Protein AF-A0A3R9L9Z8-F1 (afdb_monomer)

Structure (mmCIF, N/CA/C/O backbone):
data_AF-A0A3R9L9Z8-F1
#
_entry.id   AF-A0A3R9L9Z8-F1
#
loop_
_atom_site.group_PDB
_atom_site.id
_atom_site.type_symbol
_atom_site.label_atom_id
_atom_site.label_alt_id
_atom_site.label_comp_id
_atom_site.label_asym_id
_atom_site.label_entity_id
_atom_site.label_seq_id
_atom_site.pdbx_PDB_ins_code
_atom_site.Cartn_x
_atom_site.Cartn_y
_atom_site.Cartn_z
_atom_site.occupancy
_atom_site.B_iso_or_equiv
_atom_site.auth_seq_id
_atom_site.auth_comp_id
_atom_site.auth_asym_id
_atom_site.auth_atom_id
_atom_site.pdbx_PDB_model_num
ATOM 1 N N . MET A 1 1 ? -12.314 1.946 16.889 1.00 75.69 1 MET A N 1
ATOM 2 C CA . MET A 1 1 ? -13.058 2.207 15.637 1.00 75.69 1 MET A CA 1
ATOM 3 C C . MET A 1 1 ? -12.074 1.939 14.512 1.00 75.69 1 MET A C 1
ATOM 5 O O . MET A 1 1 ? -10.891 1.930 14.813 1.00 75.69 1 MET A O 1
ATOM 9 N N . ALA A 1 2 ? -12.524 1.612 13.303 1.00 88.31 2 ALA A N 1
ATOM 10 C CA . ALA A 1 2 ? -11.587 1.483 12.188 1.00 88.31 2 ALA A CA 1
ATOM 11 C C . ALA A 1 2 ? -11.172 2.887 11.744 1.00 88.31 2 ALA A C 1
ATOM 13 O O . ALA A 1 2 ? -12.050 3.711 11.473 1.00 88.31 2 ALA A O 1
ATOM 14 N N . ASP A 1 3 ? -9.870 3.130 11.679 1.00 94.44 3 ASP A N 1
ATOM 15 C CA . ASP A 1 3 ? 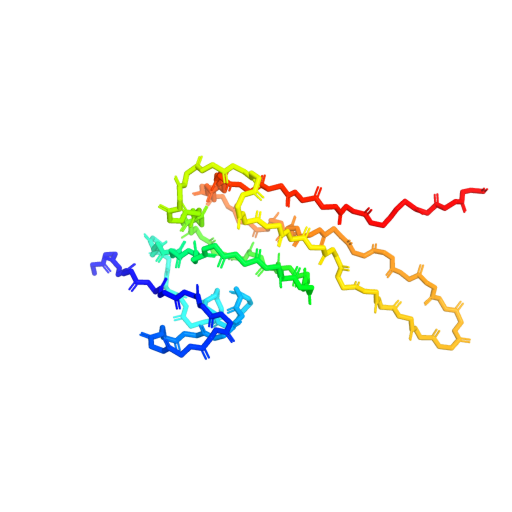-9.307 4.408 11.266 1.00 94.44 3 ASP A CA 1
ATOM 16 C C . ASP A 1 3 ? -8.777 4.329 9.829 1.00 94.44 3 ASP A C 1
ATOM 18 O O . ASP A 1 3 ? -8.599 3.253 9.248 1.00 94.44 3 ASP A O 1
ATOM 22 N N . THR A 1 4 ? -8.583 5.498 9.217 1.00 96.06 4 THR A N 1
ATOM 23 C CA . THR A 1 4 ? -8.005 5.610 7.873 1.00 96.06 4 THR A CA 1
ATOM 24 C C . THR A 1 4 ? -6.617 6.218 7.964 1.00 96.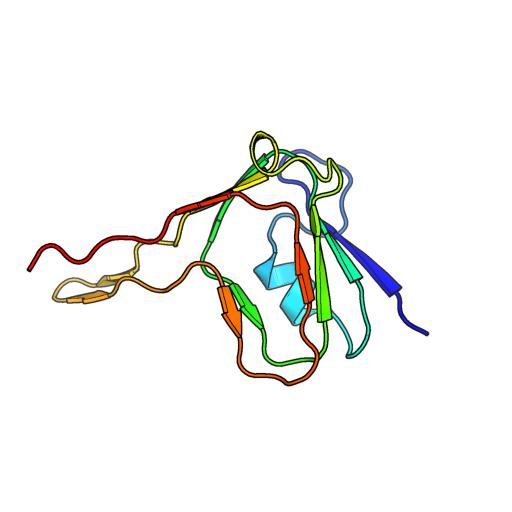06 4 THR A C 1
ATOM 26 O O . THR A 1 4 ? -6.472 7.340 8.436 1.00 96.06 4 THR A O 1
ATOM 29 N N . LEU A 1 5 ? -5.622 5.481 7.478 1.00 95.81 5 LEU A N 1
ATOM 30 C CA . LEU A 1 5 ? -4.223 5.889 7.395 1.00 95.81 5 LEU A CA 1
ATOM 31 C C . LEU A 1 5 ? -3.901 6.184 5.933 1.00 95.81 5 LEU A C 1
ATOM 33 O O . LEU A 1 5 ? -4.183 5.373 5.050 1.00 95.81 5 LEU A O 1
ATOM 37 N N . THR A 1 6 ? -3.320 7.342 5.660 1.00 95.94 6 THR A N 1
ATOM 38 C CA . THR A 1 6 ? -3.031 7.790 4.296 1.00 95.94 6 THR A CA 1
ATOM 39 C C . THR A 1 6 ? -1.569 7.572 3.918 1.00 95.94 6 THR A C 1
ATOM 41 O O . THR A 1 6 ? -0.668 7.757 4.738 1.00 95.94 6 THR A O 1
ATOM 44 N N . VAL A 1 7 ? -1.325 7.191 2.659 1.00 95.31 7 VAL A N 1
ATOM 45 C CA . VAL A 1 7 ? 0.024 6.990 2.103 1.00 95.31 7 VAL A CA 1
ATOM 46 C C . VAL A 1 7 ? 0.213 7.846 0.852 1.00 95.31 7 VAL A C 1
ATOM 48 O O . VAL A 1 7 ? -0.516 7.667 -0.120 1.00 95.31 7 VAL A O 1
ATOM 51 N N . ASP A 1 8 ? 1.205 8.738 0.849 1.00 92.00 8 ASP A N 1
ATOM 52 C CA . ASP A 1 8 ? 1.567 9.599 -0.292 1.00 92.00 8 ASP A CA 1
ATOM 53 C C . ASP A 1 8 ? 3.088 9.846 -0.311 1.00 92.00 8 ASP A C 1
ATOM 55 O O . ASP A 1 8 ? 3.699 10.148 0.717 1.00 92.00 8 ASP A O 1
ATOM 59 N N . GLY A 1 9 ? 3.710 9.715 -1.486 1.00 75.75 9 GLY A N 1
ATOM 60 C CA . GLY A 1 9 ? 5.142 9.952 -1.688 1.00 75.75 9 GLY A CA 1
ATOM 61 C C . GLY A 1 9 ? 5.539 11.432 -1.775 1.00 75.75 9 GLY A C 1
ATOM 62 O O . GLY A 1 9 ? 6.729 11.741 -1.725 1.00 75.75 9 GLY A O 1
ATOM 63 N N . SER A 1 10 ? 4.572 12.347 -1.902 1.00 72.62 10 SER A N 1
ATOM 64 C CA . SER A 1 10 ? 4.804 13.782 -2.076 1.00 72.62 10 SER A CA 1
ATOM 65 C C . SER A 1 10 ? 4.858 14.519 -0.728 1.00 72.62 10 SER A C 1
ATOM 67 O O . SER A 1 10 ? 5.939 14.586 -0.143 1.00 72.62 10 SER A O 1
ATOM 69 N N . GLN A 1 11 ? 3.748 15.051 -0.198 1.00 69.69 11 GLN A N 1
ATOM 70 C CA . GLN A 1 11 ? 3.607 15.626 1.157 1.00 69.69 11 GLN A CA 1
ATOM 71 C C . GLN A 1 11 ? 2.119 15.674 1.571 1.00 69.69 11 GLN A C 1
ATOM 73 O O . GLN A 1 11 ? 1.268 15.951 0.736 1.00 69.69 11 GLN A O 1
ATOM 78 N N . GLY A 1 12 ? 1.805 15.482 2.863 1.00 77.75 12 GLY A N 1
ATOM 79 C CA . GLY A 1 12 ? 0.452 15.693 3.419 1.00 77.75 12 GLY A CA 1
ATOM 80 C C . GLY A 1 12 ? -0.326 14.435 3.828 1.00 77.75 12 GLY A C 1
ATOM 81 O O . GLY A 1 12 ? -1.428 14.565 4.354 1.00 77.75 12 GLY A O 1
ATOM 82 N N . ALA A 1 13 ? 0.244 13.248 3.622 1.00 86.69 13 ALA A N 1
ATOM 83 C CA . ALA A 1 13 ? -0.278 11.989 4.148 1.00 86.69 13 ALA A CA 1
ATOM 84 C C . ALA A 1 13 ? 0.373 11.602 5.487 1.00 86.69 13 ALA A C 1
ATOM 86 O O . ALA A 1 13 ? 1.436 12.121 5.842 1.00 86.69 13 ALA A O 1
ATOM 87 N N . ASP A 1 14 ? -0.248 10.658 6.194 1.00 91.12 14 ASP A N 1
ATOM 88 C CA . ASP A 1 14 ? 0.238 10.131 7.476 1.00 91.12 14 ASP A CA 1
ATOM 89 C C . ASP A 1 14 ? 1.572 9.388 7.312 1.00 91.12 14 ASP A C 1
ATOM 91 O O . ASP A 1 14 ? 2.453 9.471 8.170 1.00 91.12 14 ASP A O 1
ATOM 95 N N . TYR A 1 15 ? 1.745 8.694 6.181 1.00 94.00 15 TYR A N 1
ATOM 96 C CA . TYR A 1 15 ? 2.935 7.906 5.871 1.00 94.00 15 TYR A CA 1
ATOM 97 C C . TYR A 1 15 ? 3.415 8.118 4.437 1.00 94.00 15 TYR A C 1
ATOM 99 O O . TYR A 1 15 ? 2.655 8.465 3.534 1.00 94.00 15 TYR A O 1
ATOM 107 N N . ARG A 1 16 ? 4.706 7.846 4.220 1.00 92.19 16 ARG A N 1
ATOM 108 C CA . ARG A 1 16 ? 5.319 7.840 2.882 1.00 92.19 16 ARG A CA 1
ATOM 109 C C . ARG A 1 16 ? 5.430 6.447 2.265 1.00 92.19 16 ARG A C 1
ATOM 111 O O . ARG A 1 16 ? 5.728 6.347 1.081 1.00 92.19 16 ARG A O 1
ATOM 118 N N . SER A 1 17 ? 5.210 5.390 3.049 1.00 92.69 17 SER A N 1
ATOM 119 C CA . SER A 1 17 ? 5.252 4.004 2.577 1.00 92.69 17 SER A CA 1
ATOM 120 C C . SER A 1 17 ? 4.074 3.189 3.100 1.00 92.69 17 SER A C 1
ATOM 122 O O . SER A 1 17 ? 3.591 3.413 4.217 1.00 92.69 17 SER A O 1
ATOM 124 N N . MET A 1 18 ? 3.623 2.220 2.303 1.00 94.56 18 MET A N 1
ATOM 125 C CA . MET A 1 18 ? 2.556 1.304 2.698 1.00 94.56 18 MET A CA 1
ATOM 126 C C . MET A 1 18 ? 2.992 0.441 3.876 1.00 94.56 18 MET A C 1
ATOM 128 O O . MET A 1 18 ? 2.208 0.257 4.806 1.00 94.56 18 MET A O 1
ATOM 132 N N . GLN A 1 19 ? 4.251 -0.011 3.915 1.00 95.25 19 GLN A N 1
ATOM 133 C CA . GLN A 1 19 ? 4.730 -0.804 5.051 1.00 95.25 19 GLN A CA 1
ATOM 134 C C . GLN A 1 19 ? 4.669 -0.028 6.377 1.00 95.25 19 GLN A C 1
ATOM 136 O O . GLN A 1 19 ? 4.325 -0.598 7.414 1.00 95.25 19 GLN A O 1
ATOM 141 N N . GLN A 1 20 ? 4.973 1.276 6.377 1.00 94.88 20 GLN A N 1
ATOM 142 C CA . GLN A 1 20 ? 4.858 2.096 7.587 1.00 94.88 20 GLN A CA 1
ATOM 143 C C . GLN A 1 20 ? 3.404 2.223 8.045 1.00 94.88 20 GLN A C 1
ATOM 145 O O . GLN A 1 20 ? 3.141 2.096 9.244 1.00 94.88 20 GLN A O 1
ATOM 150 N N . ALA A 1 21 ? 2.471 2.413 7.110 1.00 95.94 21 ALA A N 1
ATOM 151 C CA . ALA A 1 21 ? 1.048 2.437 7.424 1.00 95.94 21 ALA A CA 1
ATOM 152 C C . ALA A 1 21 ? 0.581 1.089 7.998 1.00 95.94 21 ALA A C 1
ATOM 154 O O . ALA A 1 21 ? -0.041 1.071 9.054 1.00 95.94 21 ALA A O 1
ATOM 155 N N . VAL A 1 22 ? 0.964 -0.045 7.397 1.00 96.62 22 VAL A N 1
ATOM 156 C CA . VAL A 1 22 ? 0.636 -1.397 7.901 1.00 96.62 22 VAL A CA 1
ATOM 157 C C . VAL A 1 22 ? 1.182 -1.641 9.312 1.00 96.62 22 VAL A C 1
ATOM 159 O O . VAL A 1 22 ? 0.499 -2.213 10.170 1.00 96.62 22 VAL A O 1
ATOM 162 N N . ASN A 1 23 ? 2.407 -1.189 9.584 1.00 96.44 23 ASN A N 1
ATOM 163 C CA . ASN A 1 23 ? 3.029 -1.360 10.895 1.00 96.44 23 ASN A CA 1
ATOM 164 C C . ASN A 1 23 ? 2.255 -0.617 11.993 1.00 96.44 23 ASN A C 1
ATOM 166 O O . ASN A 1 23 ? 2.036 -1.186 13.065 1.00 96.44 23 ASN A O 1
ATOM 170 N N . ASN A 1 24 ? 1.816 0.613 11.708 1.00 96.19 24 ASN A N 1
ATOM 171 C CA . ASN A 1 24 ? 1.071 1.455 12.648 1.00 96.19 24 ASN A CA 1
ATOM 172 C C . ASN A 1 24 ? -0.430 1.145 12.697 1.00 96.19 24 ASN A C 1
ATOM 174 O O . ASN A 1 24 ? -1.080 1.469 13.687 1.00 96.19 24 ASN A O 1
ATOM 178 N N . ALA A 1 25 ? -0.969 0.495 11.667 1.00 96.38 25 ALA A N 1
ATOM 179 C CA . ALA A 1 25 ? -2.369 0.119 11.608 1.00 96.38 25 ALA A CA 1
ATOM 180 C C . ALA A 1 25 ? -2.757 -0.888 12.694 1.00 96.38 25 ALA A C 1
ATOM 182 O O . ALA A 1 25 ? -2.010 -1.811 13.056 1.00 96.38 25 ALA A O 1
ATOM 183 N N . THR A 1 26 ? -3.987 -0.739 13.157 1.00 96.00 26 THR A N 1
ATOM 184 C CA . THR A 1 26 ? -4.708 -1.690 13.988 1.00 96.00 26 THR A CA 1
ATOM 185 C C . THR A 1 26 ? -5.635 -2.557 13.134 1.00 96.00 26 THR A C 1
ATOM 187 O O . THR A 1 26 ? -5.936 -2.264 11.979 1.00 96.00 26 THR A O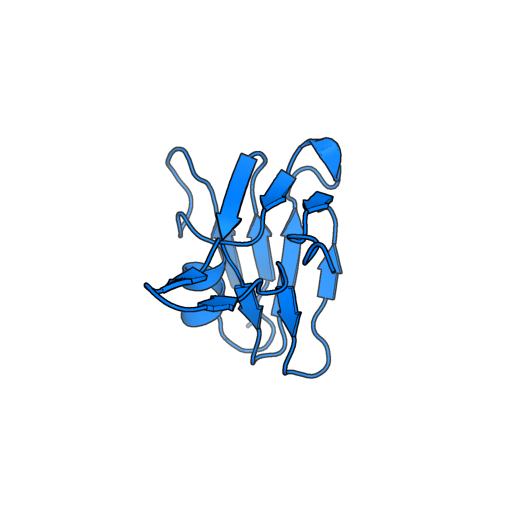 1
ATOM 190 N N . SER A 1 27 ? -6.044 -3.704 13.677 1.00 95.88 27 SER A N 1
ATOM 191 C CA . SER A 1 27 ? -6.904 -4.645 12.953 1.00 95.88 27 SER A CA 1
ATOM 192 C C . SER A 1 27 ? -8.259 -4.006 12.628 1.00 95.88 27 SER A C 1
ATOM 194 O O . SER A 1 27 ? -8.969 -3.562 13.528 1.00 95.88 27 SER A O 1
ATOM 196 N N . GLY A 1 28 ? -8.630 -4.011 11.350 1.00 95.44 28 GLY A N 1
ATOM 197 C CA . GLY A 1 28 ? -9.830 -3.373 10.813 1.00 95.44 28 GLY A CA 1
ATOM 198 C C . GLY A 1 28 ? -9.578 -2.038 10.111 1.00 95.44 28 GLY A C 1
ATOM 199 O O . GLY A 1 28 ? -10.491 -1.562 9.439 1.00 95.44 28 GLY A O 1
ATOM 200 N N . ASP A 1 29 ? -8.377 -1.465 10.218 1.00 97.94 29 ASP A N 1
ATOM 201 C CA . ASP A 1 29 ? -8.065 -0.167 9.619 1.00 97.94 29 ASP A CA 1
ATOM 202 C C . ASP A 1 29 ? -8.001 -0.210 8.091 1.00 97.94 29 ASP A C 1
ATOM 204 O O . ASP A 1 29 ? -7.794 -1.253 7.454 1.00 97.94 29 ASP A O 1
ATOM 208 N N . THR A 1 30 ? -8.172 0.976 7.509 1.00 97.56 30 THR A N 1
ATOM 209 C CA . THR A 1 30 ? -8.050 1.211 6.074 1.00 97.56 30 THR A CA 1
ATOM 210 C C . THR A 1 30 ? -6.782 1.995 5.768 1.00 97.56 30 THR A C 1
ATOM 212 O O . THR A 1 30 ? -6.562 3.076 6.303 1.00 97.56 30 THR A O 1
ATOM 215 N N . ILE A 1 31 ? -5.965 1.478 4.859 1.00 97.44 31 ILE A N 1
ATOM 216 C CA . I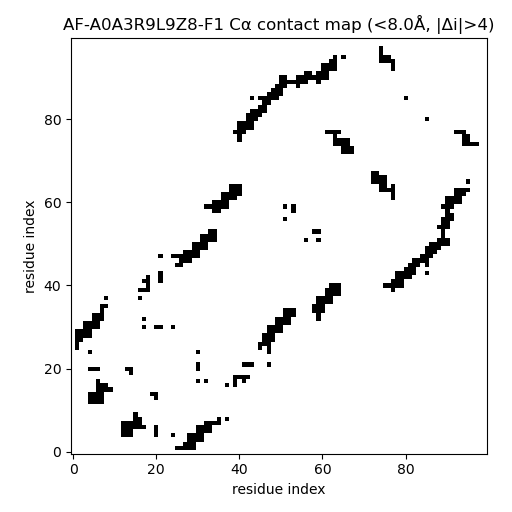LE A 1 31 ? -4.815 2.163 4.283 1.00 97.44 31 ILE A CA 1
ATOM 217 C C . ILE A 1 31 ? -5.240 2.713 2.924 1.00 97.44 31 ILE A C 1
ATOM 219 O O . ILE A 1 31 ? -5.492 1.955 1.985 1.00 97.44 31 ILE A O 1
ATOM 223 N N . LEU A 1 32 ? -5.334 4.037 2.832 1.00 96.88 32 LEU A N 1
ATOM 224 C CA . LEU A 1 32 ? -5.698 4.760 1.619 1.00 96.88 32 LEU A CA 1
ATOM 225 C C . LEU A 1 32 ? -4.434 5.275 0.922 1.00 96.88 32 LEU A C 1
ATOM 227 O O . LEU A 1 32 ? -3.791 6.219 1.388 1.00 96.88 32 LEU A O 1
ATOM 231 N N . VAL A 1 33 ? -4.094 4.667 -0.210 1.00 96.06 33 VAL A N 1
ATOM 232 C CA . VAL A 1 33 ? -2.856 4.940 -0.949 1.00 96.06 33 VAL A CA 1
ATOM 233 C C . VAL A 1 33 ? -3.132 5.903 -2.095 1.00 96.06 33 VAL A C 1
ATOM 235 O O . VAL A 1 33 ? -3.993 5.654 -2.935 1.00 96.06 33 VAL A O 1
ATOM 238 N N . TYR A 1 34 ? -2.426 7.025 -2.133 1.00 95.12 34 TYR A N 1
ATOM 239 C CA . TYR A 1 34 ? -2.575 8.012 -3.196 1.00 95.12 34 TYR A CA 1
ATOM 240 C C . TYR A 1 34 ? -1.916 7.530 -4.501 1.00 95.12 34 TYR A C 1
ATOM 242 O O . TYR A 1 34 ? -1.084 6.622 -4.487 1.00 95.12 34 TYR A O 1
ATOM 250 N N . PRO A 1 35 ? -2.301 8.101 -5.657 1.00 94.94 35 PRO A N 1
ATOM 251 C CA . PRO A 1 35 ? -1.609 7.859 -6.918 1.00 94.94 35 PRO A CA 1
ATOM 252 C C . PRO A 1 35 ? -0.103 8.083 -6.801 1.00 94.94 35 PRO A C 1
ATOM 254 O O . PRO A 1 35 ? 0.343 9.071 -6.219 1.00 94.94 35 PRO A O 1
ATOM 257 N N . GLY A 1 36 ? 0.679 7.173 -7.366 1.00 92.19 36 GLY A N 1
ATOM 258 C CA . GLY A 1 36 ? 2.124 7.183 -7.214 1.00 92.19 36 GLY A CA 1
ATOM 259 C C . GLY A 1 36 ? 2.780 5.888 -7.669 1.00 92.19 36 GLY A C 1
ATOM 260 O O . GLY A 1 36 ? 2.114 4.906 -7.997 1.00 92.19 36 GLY A O 1
ATOM 261 N N . ASN A 1 37 ? 4.111 5.911 -7.681 1.00 92.44 37 ASN A N 1
ATOM 262 C CA . ASN A 1 37 ? 4.937 4.749 -7.967 1.00 92.44 37 ASN A CA 1
ATOM 263 C C . ASN A 1 37 ? 5.718 4.369 -6.707 1.00 92.44 37 ASN A C 1
ATOM 265 O O . ASN A 1 37 ? 6.582 5.126 -6.260 1.00 92.44 37 ASN A O 1
ATOM 269 N N . TYR A 1 38 ? 5.397 3.213 -6.142 1.00 91.88 38 TYR A N 1
ATOM 270 C CA . TYR A 1 38 ? 5.955 2.724 -4.888 1.00 91.88 38 TYR A CA 1
ATOM 271 C C . TYR A 1 38 ? 6.871 1.539 -5.180 1.00 91.88 38 TYR A C 1
ATOM 273 O O . TYR A 1 38 ? 6.473 0.604 -5.868 1.00 91.88 38 TYR A O 1
ATOM 281 N N . THR A 1 39 ? 8.101 1.566 -4.670 1.00 91.31 39 THR A N 1
ATOM 282 C CA . THR A 1 39 ? 9.029 0.428 -4.750 1.00 91.31 39 THR A CA 1
ATOM 283 C C . THR A 1 39 ? 9.218 -0.127 -3.347 1.00 91.31 39 THR A C 1
ATOM 285 O O . THR A 1 39 ? 10.078 0.339 -2.601 1.00 91.31 39 THR A O 1
ATOM 288 N N . GLU A 1 40 ? 8.369 -1.074 -2.966 1.00 88.62 40 GLU A N 1
ATOM 289 C CA . GLU A 1 40 ? 8.353 -1.682 -1.638 1.00 88.62 40 GLU A CA 1
ATOM 290 C C . GLU A 1 40 ? 7.727 -3.081 -1.682 1.00 88.62 40 GLU A C 1
ATOM 292 O O . GLU A 1 40 ? 6.903 -3.378 -2.546 1.00 88.62 40 GLU A O 1
ATOM 297 N N . SER A 1 41 ? 8.112 -3.925 -0.726 1.00 89.94 41 SER A N 1
ATOM 298 C CA . SER A 1 41 ? 7.443 -5.198 -0.448 1.00 89.94 41 SER A CA 1
ATOM 299 C C . SER A 1 41 ? 6.653 -5.043 0.847 1.00 89.94 41 SER A C 1
ATOM 301 O O . SER A 1 41 ? 7.210 -4.630 1.868 1.00 89.94 41 SER A O 1
ATOM 303 N N . VAL A 1 42 ? 5.347 -5.305 0.787 1.00 92.06 42 VAL A N 1
ATOM 304 C CA . VAL A 1 42 ? 4.403 -4.998 1.866 1.00 92.06 42 VAL A CA 1
ATOM 305 C C . VAL A 1 42 ? 3.962 -6.283 2.564 1.00 92.06 42 VAL A C 1
ATOM 307 O O . VAL A 1 42 ? 3.210 -7.081 2.008 1.00 92.06 42 VAL A O 1
ATOM 310 N N . TYR A 1 43 ? 4.387 -6.459 3.813 1.00 93.94 43 TYR A N 1
ATOM 311 C CA . TYR A 1 43 ? 4.017 -7.569 4.688 1.00 93.94 43 TYR A CA 1
ATOM 312 C C . TYR A 1 43 ? 2.783 -7.227 5.515 1.00 93.94 43 TYR A C 1
ATOM 314 O O . TYR A 1 43 ? 2.820 -6.337 6.368 1.00 93.94 43 TYR A O 1
ATOM 322 N N . ILE A 1 44 ? 1.702 -7.971 5.300 1.00 95.12 44 ILE A N 1
ATOM 323 C CA . ILE A 1 44 ? 0.384 -7.726 5.882 1.00 95.12 44 ILE A CA 1
ATOM 324 C C . ILE A 1 44 ? 0.046 -8.881 6.819 1.00 95.12 44 ILE A C 1
ATOM 326 O O . ILE A 1 44 ? -0.354 -9.959 6.392 1.00 95.12 44 ILE A O 1
ATOM 330 N N . ASN A 1 45 ? 0.198 -8.648 8.119 1.00 95.62 45 ASN A N 1
ATOM 331 C CA . ASN A 1 45 ? 0.004 -9.646 9.176 1.00 95.62 45 ASN A CA 1
ATOM 332 C C . ASN A 1 45 ? -1.209 -9.355 10.077 1.00 95.62 45 ASN A C 1
ATOM 334 O O . ASN A 1 45 ? -1.334 -9.910 11.168 1.00 95.62 45 ASN A O 1
ATOM 338 N N . LYS A 1 46 ? -2.097 -8.458 9.641 1.00 94.88 46 LYS A N 1
ATOM 339 C CA . LYS A 1 46 ? -3.323 -8.061 10.345 1.00 94.88 46 LYS A CA 1
ATOM 340 C C . LYS A 1 46 ? -4.454 -7.928 9.331 1.00 94.88 46 LYS A C 1
ATOM 342 O O . LYS A 1 46 ? -4.202 -7.662 8.159 1.00 94.88 46 LYS A O 1
ATOM 347 N N . LYS A 1 47 ? -5.701 -8.041 9.793 1.00 96.69 47 LYS A N 1
ATOM 348 C CA . LYS A 1 47 ? -6.887 -7.769 8.974 1.00 96.69 47 LYS A CA 1
ATOM 349 C C . LYS A 1 47 ? -6.916 -6.286 8.604 1.00 96.69 47 LYS A C 1
ATOM 351 O O . LYS A 1 47 ? -7.240 -5.463 9.453 1.00 96.69 47 LYS A O 1
ATOM 356 N N . LEU A 1 48 ? -6.581 -5.951 7.364 1.00 97.31 48 LEU A N 1
ATOM 357 C CA . LEU A 1 48 ? -6.512 -4.576 6.868 1.00 97.31 48 LEU A CA 1
ATOM 358 C C . LEU A 1 48 ? -7.220 -4.449 5.523 1.00 97.31 48 LEU A C 1
ATOM 360 O O . LEU A 1 48 ? -7.279 -5.403 4.747 1.00 97.31 48 LEU A O 1
ATOM 364 N N . THR A 1 49 ? -7.720 -3.250 5.241 1.00 97.75 49 THR A N 1
ATOM 365 C CA . THR A 1 49 ? -8.202 -2.871 3.910 1.00 97.75 49 THR A CA 1
ATOM 366 C C . THR A 1 49 ? -7.195 -1.921 3.284 1.00 97.75 49 THR A C 1
ATOM 368 O O . THR A 1 49 ? -6.981 -0.838 3.806 1.00 97.75 49 THR A O 1
ATOM 371 N N . ILE A 1 50 ? -6.562 -2.300 2.181 1.00 96.81 50 ILE A N 1
ATOM 372 C CA . ILE A 1 50 ? -5.567 -1.486 1.478 1.00 96.81 50 ILE A CA 1
ATOM 373 C C . ILE A 1 50 ? -6.136 -1.143 0.109 1.00 96.81 50 ILE A C 1
ATOM 375 O O . ILE A 1 50 ? -6.415 -2.032 -0.697 1.00 96.81 50 ILE A O 1
ATOM 379 N N . ILE A 1 51 ? -6.352 0.142 -0.152 1.00 97.00 51 ILE A N 1
ATOM 380 C CA . ILE A 1 51 ? -7.021 0.595 -1.371 1.00 97.00 51 ILE A CA 1
ATOM 381 C C . ILE A 1 51 ? -6.321 1.799 -1.983 1.00 97.00 51 ILE A C 1
ATOM 383 O O . ILE A 1 51 ? -5.867 2.699 -1.274 1.00 97.00 51 ILE A O 1
ATOM 387 N N . SER A 1 52 ? -6.271 1.837 -3.312 1.00 95.81 52 SER A N 1
ATOM 388 C CA . SER A 1 52 ? -5.889 3.052 -4.027 1.00 95.81 52 SER A CA 1
ATOM 389 C C . SER A 1 52 ? -7.000 4.100 -3.949 1.00 95.81 52 SER A C 1
ATOM 391 O O . SER A 1 52 ? -8.179 3.800 -4.147 1.00 95.81 52 SER A O 1
ATOM 393 N N . LYS A 1 53 ? -6.613 5.357 -3.723 1.00 94.62 53 LYS A N 1
ATOM 394 C CA . LYS A 1 53 ? -7.504 6.516 -3.726 1.00 94.62 53 LYS A CA 1
ATOM 395 C C . LYS A 1 53 ? -8.078 6.820 -5.107 1.00 94.62 53 LYS A C 1
ATOM 397 O O . LYS A 1 53 ? -9.203 7.308 -5.175 1.00 94.62 53 LYS A O 1
ATOM 402 N N . SER A 1 54 ? -7.339 6.576 -6.193 1.00 92.25 54 SER A N 1
ATOM 403 C CA . SER A 1 54 ? -7.890 6.781 -7.542 1.00 92.25 54 SER A CA 1
ATOM 404 C C . SER A 1 54 ? -8.919 5.710 -7.897 1.00 92.25 54 SER A C 1
ATOM 406 O O . SER A 1 54 ? -9.804 5.960 -8.711 1.00 92.25 54 SER A O 1
ATOM 408 N N . GLY A 1 55 ? -8.780 4.505 -7.331 1.00 87.00 55 GLY A N 1
ATOM 409 C CA . GLY A 1 55 ? -9.521 3.314 -7.746 1.00 87.00 55 GLY A CA 1
ATOM 410 C C . GLY A 1 55 ? -9.132 2.794 -9.138 1.00 87.00 55 GLY A C 1
ATOM 411 O O . GLY A 1 55 ? -9.607 1.736 -9.543 1.00 87.00 55 GLY A O 1
ATOM 412 N N . ASN A 1 56 ? -8.260 3.504 -9.856 1.00 90.75 56 ASN A N 1
ATOM 413 C CA . ASN A 1 56 ? -7.741 3.128 -11.161 1.00 90.75 56 ASN A CA 1
ATOM 414 C C . ASN A 1 56 ? -6.341 2.508 -10.989 1.00 90.75 56 ASN A C 1
ATOM 416 O O . ASN A 1 56 ? -5.406 3.232 -10.634 1.00 90.75 56 ASN A O 1
ATOM 420 N N . PRO A 1 57 ? -6.166 1.205 -11.286 1.00 88.94 57 PRO A N 1
ATOM 421 C CA . PRO A 1 57 ? -4.892 0.506 -11.126 1.00 88.94 57 PRO A CA 1
ATOM 422 C C . PRO A 1 57 ? -3.705 1.165 -11.829 1.00 88.94 57 PRO A C 1
ATOM 424 O O . PRO A 1 57 ? -2.575 1.009 -11.375 1.00 88.94 57 PRO A O 1
ATOM 427 N N . ALA A 1 58 ? -3.932 1.888 -12.931 1.00 90.69 58 ALA A N 1
ATOM 428 C CA . ALA A 1 58 ? -2.861 2.537 -13.686 1.00 90.69 58 ALA A CA 1
ATOM 429 C C . ALA A 1 58 ? -2.219 3.723 -12.943 1.00 90.69 58 ALA A C 1
ATOM 431 O O . ALA A 1 58 ? -1.081 4.081 -13.240 1.00 90.69 58 ALA A O 1
ATOM 432 N N . ASP A 1 59 ? -2.926 4.314 -11.977 1.00 92.56 59 ASP A N 1
ATOM 433 C CA . ASP A 1 59 ? -2.469 5.514 -11.269 1.00 92.56 59 ASP A CA 1
ATOM 434 C C . ASP A 1 59 ? -1.671 5.176 -9.999 1.00 92.56 59 ASP A C 1
ATOM 436 O O . ASP A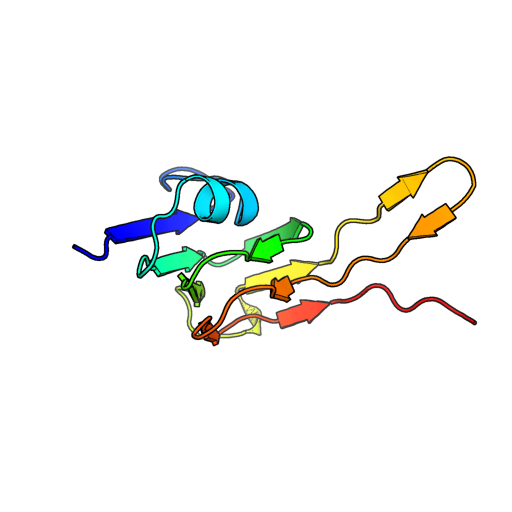 1 59 ? -0.948 6.025 -9.477 1.00 92.56 59 ASP A O 1
ATOM 440 N N . THR A 1 60 ? -1.789 3.943 -9.494 1.00 93.94 60 THR A N 1
ATOM 441 C CA . THR A 1 60 ? -1.058 3.470 -8.313 1.00 93.94 60 THR A CA 1
ATOM 442 C C . THR A 1 60 ? -0.297 2.196 -8.652 1.00 93.94 60 THR A C 1
ATOM 444 O O . THR A 1 60 ? -0.844 1.090 -8.640 1.00 93.94 60 THR A O 1
ATOM 447 N N . ILE A 1 61 ? 0.984 2.377 -8.962 1.00 93.50 61 ILE A N 1
ATOM 448 C CA . ILE A 1 61 ? 1.895 1.310 -9.364 1.00 93.50 61 ILE A CA 1
ATOM 449 C C . ILE A 1 61 ? 2.745 0.911 -8.163 1.00 93.50 61 ILE A 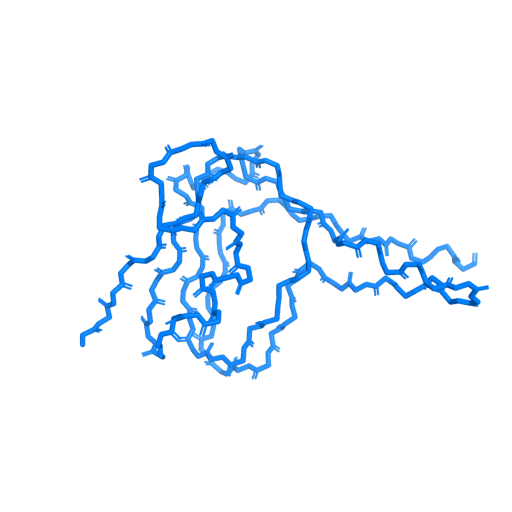C 1
ATOM 451 O O . ILE A 1 61 ? 3.304 1.768 -7.476 1.00 93.50 61 ILE A O 1
ATOM 455 N N . VAL A 1 62 ? 2.861 -0.393 -7.926 1.00 92.06 62 VAL A N 1
ATOM 456 C CA . VAL A 1 62 ? 3.676 -0.949 -6.849 1.00 92.06 62 VAL A CA 1
ATOM 457 C C . VAL A 1 62 ? 4.645 -1.981 -7.417 1.00 92.06 62 VAL A C 1
ATOM 459 O O . VAL A 1 62 ? 4.242 -2.950 -8.055 1.00 92.06 62 VAL A O 1
ATOM 462 N N . ASN A 1 63 ? 5.934 -1.776 -7.187 1.00 90.44 63 ASN A N 1
ATOM 463 C CA . ASN A 1 63 ? 7.004 -2.659 -7.628 1.00 90.44 63 ASN A CA 1
ATOM 464 C C . ASN A 1 63 ? 7.615 -3.347 -6.417 1.00 90.44 63 ASN A C 1
ATOM 466 O O . ASN A 1 63 ? 7.907 -2.686 -5.419 1.00 90.44 63 ASN A O 1
ATOM 470 N N . ALA A 1 64 ? 7.866 -4.647 -6.540 1.00 84.62 64 ALA A N 1
ATOM 471 C CA . ALA A 1 64 ? 8.562 -5.394 -5.504 1.00 84.62 64 ALA A CA 1
ATOM 472 C C . ALA A 1 64 ? 9.944 -4.778 -5.249 1.00 84.62 64 ALA A C 1
ATOM 474 O O . ALA A 1 64 ? 10.678 -4.450 -6.191 1.00 84.62 64 ALA A O 1
ATOM 475 N N . ALA A 1 65 ? 10.311 -4.628 -3.976 1.00 79.75 65 ALA A N 1
ATOM 476 C CA . ALA A 1 65 ? 11.662 -4.215 -3.635 1.00 79.75 65 ALA A CA 1
ATOM 477 C C . ALA A 1 65 ? 12.641 -5.341 -3.995 1.00 79.75 65 ALA A C 1
ATOM 479 O O . ALA A 1 65 ? 12.432 -6.503 -3.649 1.00 79.75 65 ALA A O 1
ATOM 480 N N . ILE A 1 66 ? 13.728 -4.999 -4.690 1.00 72.44 66 ILE A N 1
ATOM 481 C CA . ILE A 1 66 ? 14.802 -5.956 -4.963 1.00 72.44 66 ILE A CA 1
ATOM 482 C C . ILE A 1 66 ? 15.588 -6.149 -3.668 1.00 72.44 66 ILE A C 1
ATOM 484 O O . ILE A 1 66 ? 16.260 -5.224 -3.206 1.00 72.44 66 ILE A O 1
ATOM 488 N N . ILE A 1 67 ? 15.541 -7.357 -3.111 1.00 65.19 67 ILE A N 1
ATOM 489 C CA . ILE A 1 67 ? 16.420 -7.762 -2.019 1.00 65.19 67 ILE A CA 1
ATOM 490 C C . ILE A 1 67 ? 17.627 -8.444 -2.663 1.00 65.19 67 ILE A C 1
ATOM 492 O O . ILE A 1 67 ? 17.621 -9.637 -2.957 1.00 65.19 67 ILE A O 1
ATOM 496 N N . SER A 1 68 ? 18.654 -7.655 -2.972 1.00 61.44 68 SER A N 1
ATOM 497 C CA . SER A 1 68 ? 19.937 -8.190 -3.421 1.00 61.44 68 SER A CA 1
ATOM 498 C C . SER A 1 68 ? 20.898 -8.217 -2.239 1.00 61.44 68 SER A C 1
ATOM 500 O O . SER A 1 68 ? 21.456 -7.177 -1.871 1.00 61.44 68 SER A O 1
ATOM 502 N N . ASP A 1 69 ? 21.107 -9.389 -1.647 1.00 61.34 69 ASP A N 1
ATOM 503 C CA . ASP A 1 69 ? 22.327 -9.623 -0.881 1.00 61.34 69 ASP A CA 1
ATOM 504 C C . ASP A 1 69 ? 23.455 -10.074 -1.836 1.00 61.34 69 ASP A C 1
ATOM 506 O O . ASP A 1 69 ? 23.246 -10.277 -3.035 1.00 61.34 69 ASP A O 1
ATOM 510 N N . ARG A 1 70 ? 24.698 -10.174 -1.344 1.00 62.66 70 ARG A N 1
ATOM 511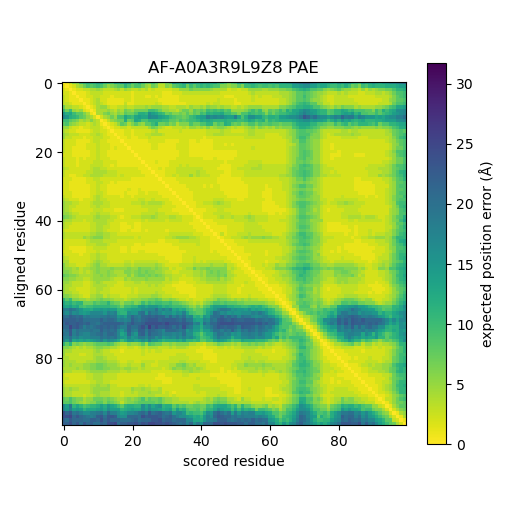 C CA . ARG A 1 70 ? 25.866 -10.471 -2.200 1.00 62.66 70 ARG A CA 1
ATOM 512 C C . ARG A 1 70 ? 25.904 -11.911 -2.747 1.00 62.66 70 ARG A C 1
ATOM 514 O O . ARG A 1 70 ? 26.918 -12.275 -3.348 1.00 62.66 70 ARG A O 1
ATOM 521 N N . HIS A 1 71 ? 24.878 -12.735 -2.526 1.00 56.03 71 HIS A N 1
ATOM 522 C CA . HIS A 1 71 ? 24.825 -14.114 -3.024 1.00 56.03 71 HIS A CA 1
ATOM 523 C C . HIS A 1 71 ? 23.429 -14.626 -3.422 1.00 56.03 71 HIS A C 1
ATOM 525 O O . HIS A 1 71 ? 23.338 -15.685 -4.041 1.00 56.03 71 HIS A O 1
ATOM 531 N N . HIS A 1 72 ? 22.361 -13.882 -3.138 1.00 59.06 72 HIS A N 1
ATOM 532 C CA . HIS A 1 72 ? 20.979 -14.254 -3.399 1.00 59.06 72 HIS A CA 1
ATOM 533 C C . HIS A 1 72 ? 20.196 -13.045 -3.918 1.00 59.06 72 HIS A C 1
ATOM 535 O O . HIS A 1 72 ? 20.096 -12.001 -3.272 1.00 59.06 72 HIS A O 1
ATOM 541 N N . ILE A 1 73 ? 19.616 -13.207 -5.110 1.00 59.28 73 ILE A N 1
ATOM 542 C CA . ILE A 1 73 ? 18.507 -12.364 -5.553 1.00 59.28 73 ILE A CA 1
ATOM 543 C C . ILE A 1 73 ? 17.245 -13.063 -5.055 1.00 59.28 73 ILE A C 1
ATOM 545 O O . ILE A 1 73 ? 16.744 -14.002 -5.686 1.00 59.28 73 ILE A O 1
ATOM 549 N N . GLU A 1 74 ? 16.765 -12.648 -3.886 1.00 64.31 74 GLU A N 1
ATOM 550 C CA . GLU A 1 74 ? 15.420 -13.001 -3.460 1.00 64.31 74 GLU A CA 1
ATOM 551 C C . GLU A 1 74 ? 14.461 -11.937 -3.967 1.00 64.31 74 GLU A C 1
ATOM 553 O O . GLU A 1 74 ? 14.537 -10.748 -3.660 1.00 64.31 74 GLU A O 1
ATOM 558 N N . THR A 1 75 ? 13.582 -12.395 -4.843 1.00 58.78 75 THR A N 1
ATOM 559 C CA . THR A 1 75 ? 12.427 -11.641 -5.282 1.00 58.78 75 THR A CA 1
ATOM 560 C C . THR A 1 75 ? 11.360 -11.863 -4.230 1.00 58.78 75 THR A C 1
ATOM 562 O O . THR A 1 75 ? 10.939 -13.005 -4.034 1.00 58.78 75 THR A O 1
ATOM 565 N N . ASP A 1 76 ? 10.952 -10.803 -3.551 1.00 68.38 76 ASP A N 1
ATOM 566 C CA . ASP A 1 76 ? 9.736 -10.862 -2.754 1.00 68.38 76 ASP A CA 1
ATOM 567 C C . ASP A 1 76 ? 8.535 -10.505 -3.631 1.00 68.38 76 ASP A C 1
ATOM 569 O O . ASP A 1 76 ? 8.665 -9.820 -4.653 1.00 68.38 76 ASP A O 1
ATOM 573 N N . ASP A 1 77 ? 7.366 -10.980 -3.230 1.00 83.56 77 ASP A N 1
ATOM 574 C CA . ASP A 1 77 ? 6.118 -10.509 -3.801 1.00 83.56 77 ASP A CA 1
ATOM 575 C C . ASP A 1 77 ? 5.854 -9.071 -3.344 1.00 83.56 77 ASP A C 1
ATOM 577 O O . ASP A 1 77 ? 6.331 -8.602 -2.309 1.00 83.56 77 ASP A O 1
ATOM 581 N N . VAL A 1 78 ? 5.054 -8.349 -4.127 1.00 88.62 78 VAL A N 1
ATOM 582 C CA . VAL A 1 78 ? 4.667 -6.975 -3.785 1.00 88.62 78 VAL A CA 1
ATOM 583 C C . VAL A 1 78 ? 3.848 -6.935 -2.493 1.00 88.62 78 VAL A C 1
ATOM 585 O O . VAL A 1 78 ? 4.067 -6.077 -1.641 1.00 88.62 78 VAL A O 1
ATOM 588 N N . PHE A 1 79 ? 2.906 -7.867 -2.347 1.00 91.25 79 PHE A N 1
ATOM 589 C CA . PHE A 1 79 ? 2.034 -7.979 -1.183 1.00 91.25 79 PHE A CA 1
ATOM 590 C C . PHE A 1 79 ? 2.142 -9.385 -0.598 1.00 91.25 79 PHE A C 1
ATOM 592 O O . PHE A 1 79 ? 1.665 -10.349 -1.194 1.00 91.25 79 PHE A O 1
ATOM 599 N N . ASN A 1 80 ? 2.728 -9.492 0.591 1.00 91.69 80 ASN A N 1
ATOM 600 C CA . ASN A 1 80 ? 2.842 -10.733 1.341 1.00 91.69 80 ASN A CA 1
ATOM 601 C C . ASN A 1 80 ? 1.749 -10.767 2.421 1.00 91.69 80 ASN A C 1
ATOM 603 O O . ASN A 1 80 ? 1.819 -10.048 3.421 1.00 91.69 80 ASN A O 1
ATOM 607 N N . VAL A 1 81 ? 0.694 -11.551 2.191 1.00 92.75 81 VAL A N 1
ATOM 608 C CA . VAL A 1 81 ? -0.503 -11.584 3.044 1.00 92.75 81 VAL A CA 1
ATOM 609 C C . VAL A 1 81 ? -0.455 -12.792 3.979 1.00 92.75 81 VAL A C 1
ATOM 611 O O . VAL A 1 81 ? -0.564 -13.931 3.537 1.00 92.75 81 VAL A O 1
ATOM 614 N N . ASN A 1 82 ?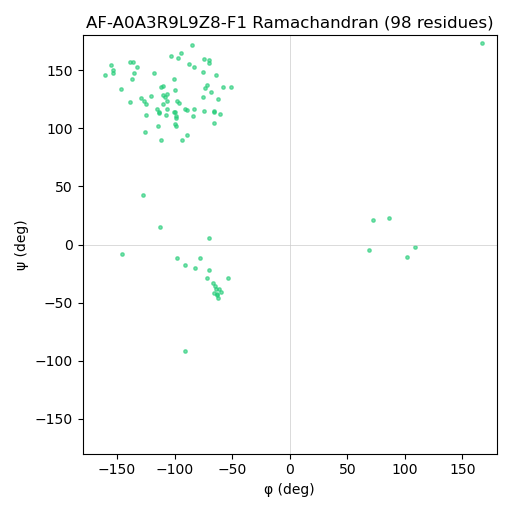 -0.348 -12.534 5.283 1.00 93.50 82 ASN A N 1
ATOM 615 C CA . ASN A 1 82 ? -0.312 -13.534 6.353 1.00 93.50 82 ASN A CA 1
ATOM 616 C C . ASN A 1 82 ? -1.360 -13.236 7.445 1.00 93.50 82 ASN A C 1
ATOM 618 O O . ASN A 1 82 ? -1.077 -13.272 8.643 1.00 93.50 82 ASN A O 1
ATOM 622 N N . ALA A 1 83 ? -2.567 -12.852 7.028 1.00 93.69 83 ALA A N 1
ATOM 623 C CA . ALA A 1 83 ? -3.715 -12.665 7.908 1.00 93.69 83 ALA A CA 1
ATOM 624 C C . ALA A 1 83 ? -5.030 -12.860 7.152 1.00 93.69 83 ALA A C 1
ATOM 626 O O . ALA A 1 83 ? -5.138 -12.542 5.967 1.00 93.69 83 ALA A O 1
ATOM 627 N N . ASP A 1 84 ? -6.050 -13.323 7.869 1.00 94.69 84 ASP A N 1
ATOM 628 C CA . ASP A 1 84 ? -7.389 -13.484 7.316 1.00 94.69 84 ASP A CA 1
ATOM 629 C C . ASP A 1 84 ? -8.115 -12.142 7.161 1.00 94.69 84 ASP A C 1
ATOM 631 O O . ASP A 1 84 ? -7.964 -11.211 7.960 1.00 94.69 84 ASP A O 1
ATOM 635 N N . GLY A 1 85 ? -8.977 -12.063 6.145 1.00 92.50 85 GLY A N 1
ATOM 636 C CA . GLY A 1 85 ? -9.857 -10.912 5.926 1.00 92.50 85 GLY A CA 1
ATOM 637 C C . GLY A 1 85 ? -9.148 -9.653 5.425 1.00 92.50 85 GLY A C 1
ATOM 638 O O . GLY A 1 85 ? -9.686 -8.558 5.591 1.00 92.50 85 GLY A O 1
ATOM 639 N N . VAL A 1 86 ? -7.959 -9.802 4.839 1.00 96.56 86 VAL A N 1
ATOM 640 C CA . VAL A 1 86 ? -7.244 -8.726 4.147 1.00 96.56 86 VAL A CA 1
ATOM 641 C C . VAL A 1 86 ? -7.913 -8.435 2.804 1.00 96.56 86 VAL A C 1
ATOM 643 O O . VAL A 1 86 ? -8.240 -9.350 2.050 1.00 96.56 86 VAL A O 1
ATOM 646 N N . VAL A 1 87 ? -8.101 -7.153 2.500 1.00 96.56 87 VAL A N 1
ATOM 647 C CA . VAL A 1 87 ? -8.638 -6.676 1.220 1.00 96.56 87 VAL A CA 1
ATOM 648 C C . VAL A 1 87 ? -7.599 -5.774 0.569 1.00 96.56 87 VAL A C 1
ATOM 650 O O . VAL A 1 87 ? -7.134 -4.834 1.204 1.00 96.56 87 VAL A O 1
ATOM 653 N N . ILE A 1 88 ? -7.252 -6.041 -0.692 1.00 94.94 88 ILE A N 1
ATOM 654 C CA . ILE A 1 88 ? -6.325 -5.224 -1.489 1.00 94.94 88 ILE A CA 1
ATOM 655 C C . ILE A 1 88 ? -6.999 -4.909 -2.825 1.00 94.94 88 ILE A C 1
ATOM 657 O O . ILE A 1 88 ? -7.465 -5.828 -3.498 1.00 94.94 88 ILE A O 1
ATOM 661 N N . SER A 1 89 ? -7.096 -3.631 -3.208 1.00 95.12 89 SER A N 1
ATOM 662 C CA . SER A 1 89 ? -7.787 -3.236 -4.447 1.00 95.12 89 SER A CA 1
ATOM 663 C C . SER A 1 89 ? -7.281 -1.923 -5.052 1.00 95.12 89 SER A C 1
ATOM 665 O O . SER A 1 89 ? -6.923 -0.989 -4.338 1.00 95.12 89 SER A O 1
ATOM 667 N N . GLY A 1 90 ? -7.312 -1.831 -6.385 1.00 93.56 90 GLY A N 1
ATOM 668 C CA . GLY A 1 90 ? -7.005 -0.602 -7.127 1.00 93.56 90 GLY A CA 1
ATOM 669 C C . GLY A 1 90 ? -5.522 -0.374 -7.439 1.00 93.56 90 GLY A C 1
ATOM 670 O O . GLY A 1 90 ? -5.136 0.765 -7.670 1.00 93.56 90 GLY A O 1
ATOM 671 N N . PHE A 1 91 ? -4.696 -1.423 -7.458 1.00 93.38 91 PHE A N 1
ATOM 672 C CA . PHE A 1 91 ? -3.254 -1.329 -7.721 1.00 93.38 91 PHE A CA 1
ATOM 673 C C . PHE A 1 91 ? -2.855 -2.088 -8.983 1.00 93.38 91 PHE A C 1
ATOM 675 O O . PHE A 1 91 ? -3.405 -3.154 -9.265 1.00 93.38 91 PHE A O 1
ATOM 682 N N . THR A 1 92 ? -1.840 -1.585 -9.684 1.00 93.50 92 THR A N 1
ATOM 683 C CA . THR A 1 92 ? -1.022 -2.405 -10.587 1.00 93.50 92 THR A CA 1
ATOM 684 C C . THR A 1 92 ? 0.227 -2.838 -9.8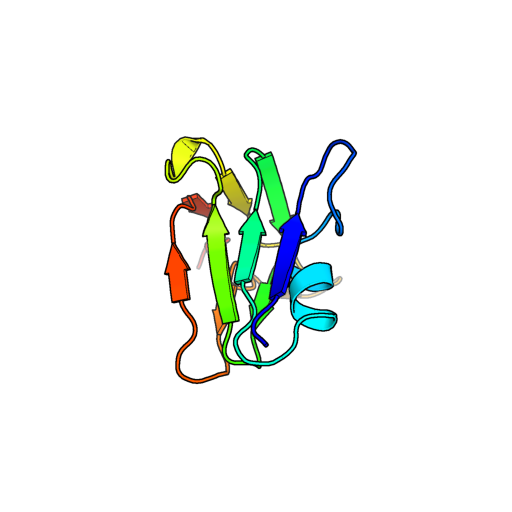31 1.00 93.50 92 THR A C 1
ATOM 686 O O . THR A 1 92 ? 0.982 -1.985 -9.367 1.00 93.50 92 THR A O 1
ATOM 689 N N . SER A 1 93 ? 0.459 -4.144 -9.701 1.00 87.19 93 SER A N 1
ATOM 690 C CA . SER A 1 93 ? 1.647 -4.691 -9.043 1.00 87.19 93 SER A CA 1
ATOM 691 C C . SER A 1 93 ? 2.575 -5.384 -10.040 1.00 87.19 93 SER A C 1
ATOM 693 O O . SER A 1 93 ? 2.133 -6.168 -10.880 1.00 87.19 93 SER A O 1
ATOM 695 N N . PHE A 1 94 ? 3.876 -5.118 -9.927 1.00 83.56 94 PHE A N 1
ATOM 696 C CA . PHE A 1 94 ? 4.917 -5.805 -10.687 1.00 83.56 94 PHE A CA 1
ATOM 697 C C . PHE A 1 94 ? 5.780 -6.636 -9.739 1.00 83.56 94 PHE A C 1
ATOM 699 O O . PHE A 1 94 ? 6.490 -6.099 -8.885 1.00 83.56 94 PHE A O 1
ATOM 706 N N . PHE A 1 95 ? 5.712 -7.958 -9.895 1.00 74.94 95 PHE A N 1
ATOM 707 C CA . PHE A 1 95 ? 6.615 -8.895 -9.232 1.00 74.94 95 PHE A CA 1
ATOM 708 C C . PHE A 1 95 ? 7.921 -9.007 -10.024 1.00 74.94 95 PHE A C 1
ATOM 710 O O . PHE A 1 95 ? 7.949 -8.825 -11.245 1.00 74.94 95 PHE A O 1
ATOM 717 N N . HIS A 1 96 ? 9.018 -9.333 -9.345 1.00 64.62 96 HIS A N 1
ATOM 718 C CA . HIS A 1 96 ? 10.269 -9.621 -10.034 1.00 64.62 96 HIS A CA 1
ATOM 719 C C . HIS A 1 96 ? 10.256 -11.089 -10.475 1.00 64.62 96 HIS A C 1
ATOM 721 O O . HIS A 1 96 ? 10.289 -12.000 -9.652 1.00 64.62 96 HIS A O 1
ATOM 727 N N . SER A 1 97 ? 10.169 -11.333 -11.783 1.00 49.22 97 SER A N 1
ATOM 728 C CA . SER A 1 97 ? 10.270 -12.686 -12.334 1.00 49.22 97 SER A CA 1
ATOM 729 C C . SER A 1 97 ? 11.682 -13.213 -12.091 1.00 49.22 97 SER A C 1
ATOM 731 O O . SER A 1 97 ? 12.633 -12.688 -12.672 1.00 49.22 97 SER A O 1
ATOM 733 N N . LYS A 1 98 ? 11.843 -14.269 -11.282 1.00 53.84 98 LYS A N 1
ATOM 734 C CA . LYS A 1 98 ? 13.086 -15.051 -11.308 1.00 53.84 98 LYS A CA 1
ATOM 735 C C . LYS A 1 98 ? 13.222 -15.615 -12.721 1.00 53.84 98 LYS A C 1
ATOM 737 O O . LYS A 1 98 ? 12.397 -16.419 -13.144 1.00 53.84 98 LYS A O 1
ATOM 742 N N . SER A 1 99 ? 14.213 -15.151 -13.479 1.00 49.81 99 SER A N 1
ATOM 743 C CA . SER A 1 99 ? 14.607 -15.871 -14.688 1.00 49.81 99 SER A CA 1
ATOM 744 C C . SER A 1 99 ? 15.180 -17.205 -14.221 1.00 49.81 99 SER A C 1
ATOM 746 O O . SER A 1 99 ? 16.181 -17.215 -13.503 1.00 49.81 99 SER A O 1
ATOM 748 N N . HIS A 1 100 ? 14.493 -18.298 -14.553 1.00 48.25 100 HIS A N 1
ATOM 749 C CA . HIS A 1 100 ? 15.065 -19.640 -14.487 1.00 48.25 100 HIS A CA 1
ATOM 750 C C . HIS A 1 100 ? 16.231 -19.776 -15.469 1.00 48.25 100 HIS A C 1
ATOM 752 O O . HIS A 1 100 ? 16.218 -19.060 -16.501 1.00 48.25 100 HIS A O 1
#

Foldseek 3Di:
DAEEFEEDCPDDGNYPAPQVVQVPGDANYEYEYEFDEAAEAHEHQHQYEYEYPVLAQVRAEYEYHFPDDPPDGDWHFNYHHNDPNYHYGRHHYDTDDDDD

Mean predicted aligned error: 5.77 Å

Sequence (100 aa):
MADTLTVDGSQGADYRSMQQAVNNATSGDTILVYPGNYTESVYINKKLTIISKSGNPADTIVNAAIISDRHHIETDDVFNVNADGVVISGFTSFFHSKSH

pLDDT: mean 86.72, std 13.3, range [48.25, 97.94]

Nearest PDB structures (foldseek):
  5gkq-assembly1_A  TM=6.940E-01  e=2.177E-01  Paraglaciecola chathamensis S18K6
  5gkd-assembly3_C  TM=7.558E-01  e=4.097E-01  Paraglaciecola chathamensis
  8bwk-assembly2_B  TM=7.865E-01  e=1.089E+00  uncultured bacterium

Secondary structure (DSSP, 8-state):
---EEEE-SSSSSSBSSHHHHHHHPPTT-EEEEPSEEEE--EEE-S--EEEESS--TTTEEEE--EEE-SS-EEEPPSEEE-STT-EEES-EEE------

Solvent-accessible surface area (backbone atoms only — not comparable to full-atom values): 5627 Å² total; per-residue (Å²): 130,70,50,81,45,34,25,34,82,80,81,90,46,82,24,68,40,68,50,59,43,54,70,72,49,57,77,59,18,33,39,41,30,46,67,44,81,44,76,45,54,32,72,38,72,47,31,31,36,40,34,33,68,75,58,42,30,88,50,23,35,36,28,28,37,82,46,70,57,103,86,45,82,48,65,44,56,36,69,43,80,65,42,70,81,56,43,80,49,29,60,37,75,43,64,59,76,78,81,126

Radius of gyration: 13.66 Å; Cα contacts (8 Å, |Δi|>4): 250; chains: 1; bounding box: 39×35×30 Å